Protein AF-A0A9D6SUK9-F1 (afdb_monomer)

Sequence (162 aa):
MRVAIPHMGNIYIPFETMFRQLNVDFVIQPPCNQRTMNLGVKYSPEGLCVPYKLTLGSLIEAAEMGADTLLMPIGYGICRLGYYSRMHDLVLHELGFNIKMLTMRVSDQKLVGILKLIKHLANDAPWTKIISVFRFGLAKLNTLDKLEKQVHKIRPLEQFSG

Structure (mmCIF, N/CA/C/O backbone):
data_AF-A0A9D6SUK9-F1
#
_entry.id   AF-A0A9D6SUK9-F1
#
loop_
_atom_site.group_PDB
_atom_site.id
_atom_site.type_symbol
_atom_site.label_atom_id
_atom_site.label_alt_id
_atom_site.label_comp_id
_atom_site.label_asym_id
_atom_site.label_entity_id
_atom_site.label_seq_id
_atom_site.pdbx_PDB_ins_code
_atom_site.Cartn_x
_atom_site.Cartn_y
_atom_site.Cartn_z
_atom_site.occupancy
_atom_site.B_iso_or_equiv
_atom_site.auth_seq_id
_atom_site.auth_comp_id
_atom_site.auth_asym_id
_atom_site.auth_atom_id
_atom_site.pdbx_PDB_model_num
ATOM 1 N N . MET A 1 1 ? -6.990 -3.650 -15.275 1.00 88.81 1 MET A N 1
ATOM 2 C CA . MET A 1 1 ? -6.493 -2.908 -14.110 1.00 88.81 1 MET A CA 1
ATOM 3 C C . MET A 1 1 ? -6.720 -3.750 -12.878 1.00 88.81 1 MET A C 1
ATOM 5 O O . MET A 1 1 ? -7.868 -4.063 -12.574 1.00 88.81 1 MET A O 1
ATOM 9 N N . ARG A 1 2 ? -5.627 -4.138 -12.229 1.00 94.38 2 ARG A N 1
ATOM 10 C CA . ARG A 1 2 ? -5.587 -4.927 -10.999 1.00 94.38 2 ARG A CA 1
ATOM 11 C C . ARG A 1 2 ? -4.881 -4.077 -9.955 1.00 94.38 2 ARG A C 1
ATOM 13 O O . ARG A 1 2 ? -3.687 -3.799 -10.075 1.00 94.38 2 ARG A O 1
ATOM 20 N N . VAL A 1 3 ? -5.651 -3.596 -8.989 1.00 95.31 3 VAL A N 1
ATOM 21 C CA . VAL A 1 3 ? -5.214 -2.591 -8.019 1.00 95.31 3 VAL A CA 1
ATOM 22 C C . VAL A 1 3 ? -4.747 -3.280 -6.746 1.00 95.31 3 VAL A C 1
ATOM 24 O O . VAL A 1 3 ? -5.449 -4.148 -6.240 1.00 95.31 3 VAL A O 1
ATOM 27 N N . ALA A 1 4 ? -3.619 -2.862 -6.181 1.00 95.56 4 ALA A N 1
ATOM 28 C CA . ALA A 1 4 ? -3.215 -3.270 -4.836 1.00 95.56 4 ALA A CA 1
ATOM 29 C C . ALA A 1 4 ? -2.773 -2.073 -3.991 1.00 95.56 4 ALA A C 1
ATOM 31 O O . ALA A 1 4 ? -2.388 -1.023 -4.508 1.00 95.56 4 ALA A O 1
ATOM 32 N N . ILE A 1 5 ? -2.822 -2.244 -2.674 1.00 94.62 5 ILE A N 1
ATOM 33 C CA . ILE A 1 5 ? -2.234 -1.325 -1.691 1.00 94.62 5 ILE A CA 1
ATOM 34 C C . ILE A 1 5 ? -1.193 -2.104 -0.887 1.00 94.62 5 ILE A C 1
ATOM 36 O O . ILE A 1 5 ? -1.365 -3.311 -0.712 1.00 94.62 5 ILE A O 1
ATOM 40 N N . PRO A 1 6 ? -0.146 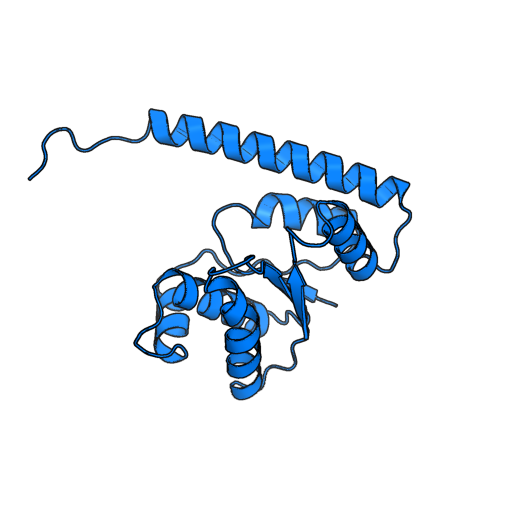-1.466 -0.343 1.00 93.69 6 PRO A N 1
ATOM 41 C CA . PRO A 1 6 ? 0.759 -2.166 0.561 1.00 93.69 6 PRO A CA 1
ATOM 42 C C . PRO A 1 6 ? 0.016 -2.608 1.826 1.00 93.69 6 PRO A C 1
ATOM 44 O O . PRO A 1 6 ? -0.913 -1.935 2.285 1.00 93.69 6 PRO A O 1
ATOM 47 N N . HIS A 1 7 ? 0.468 -3.698 2.447 1.00 91.62 7 HIS A N 1
ATOM 48 C CA . HIS A 1 7 ? -0.063 -4.101 3.746 1.00 91.62 7 HIS A CA 1
ATOM 49 C C . HIS A 1 7 ? 0.363 -3.098 4.812 1.00 91.62 7 HIS A C 1
ATOM 51 O O . HIS A 1 7 ? 1.539 -2.969 5.151 1.00 91.62 7 HIS A O 1
ATOM 57 N N . MET A 1 8 ? -0.621 -2.381 5.347 1.00 89.75 8 MET A N 1
ATOM 58 C CA . MET A 1 8 ? -0.464 -1.400 6.418 1.00 89.75 8 MET A CA 1
ATOM 59 C C . MET A 1 8 ? -1.497 -1.697 7.508 1.00 89.75 8 MET A C 1
ATOM 61 O O . MET A 1 8 ? -2.461 -0.959 7.703 1.00 89.75 8 MET A O 1
ATOM 65 N N . GLY A 1 9 ? -1.326 -2.841 8.173 1.00 89.19 9 GLY A N 1
ATOM 66 C CA . GLY A 1 9 ? -2.306 -3.364 9.123 1.00 89.19 9 GLY A CA 1
ATOM 67 C C . GLY A 1 9 ? -3.596 -3.795 8.424 1.00 89.19 9 GLY A C 1
ATOM 68 O O . GLY A 1 9 ? -3.565 -4.358 7.333 1.00 89.19 9 GLY A O 1
ATOM 69 N N . ASN A 1 10 ? -4.741 -3.503 9.037 1.00 92.00 10 ASN A N 1
ATOM 70 C CA . ASN A 1 10 ? -6.050 -3.972 8.571 1.00 92.00 10 ASN A CA 1
ATOM 71 C C . ASN A 1 10 ? -6.724 -3.052 7.538 1.00 92.00 10 ASN A C 1
ATOM 73 O O . ASN A 1 10 ? -7.891 -3.249 7.194 1.00 92.00 10 ASN A O 1
ATOM 77 N N . ILE A 1 11 ? -6.008 -2.054 7.010 1.00 91.50 11 ILE A N 1
ATOM 78 C CA . ILE A 1 11 ? -6.587 -1.067 6.089 1.00 91.50 11 ILE A CA 1
ATOM 79 C C . ILE A 1 11 ? -7.003 -1.670 4.738 1.00 91.50 11 ILE A C 1
ATOM 81 O O . ILE A 1 11 ? -7.880 -1.129 4.068 1.00 91.50 11 ILE A O 1
ATOM 85 N N . TYR A 1 12 ? -6.442 -2.817 4.344 1.00 93.56 12 TYR A N 1
ATOM 86 C CA . TYR A 1 12 ? -6.842 -3.512 3.118 1.00 93.56 12 TYR A CA 1
ATOM 87 C C . TYR A 1 12 ? -8.297 -3.996 3.155 1.00 93.56 12 TYR A C 1
ATOM 89 O O . TYR A 1 12 ? -8.923 -4.061 2.105 1.00 93.56 12 TYR A O 1
ATOM 97 N N . ILE A 1 13 ? -8.876 -4.243 4.335 1.00 94.75 13 ILE A N 1
ATOM 98 C CA . ILE A 1 13 ? -10.252 -4.740 4.503 1.00 94.75 13 ILE A CA 1
ATOM 99 C C . ILE A 1 13 ? -11.311 -3.733 3.999 1.00 94.75 13 ILE A C 1
ATOM 101 O O . ILE A 1 13 ? -12.178 -4.104 3.193 1.00 94.75 13 ILE A O 1
ATOM 105 N N . PRO A 1 14 ? -11.313 -2.452 4.437 1.00 94.31 14 PRO A N 1
ATOM 106 C CA . PRO A 1 14 ? -12.248 -1.471 3.898 1.00 94.31 14 PRO A CA 1
ATOM 107 C C . PRO A 1 14 ? -11.980 -1.179 2.417 1.00 94.31 14 PRO A C 1
ATOM 109 O O . PRO A 1 14 ? -12.944 -1.047 1.664 1.00 94.31 14 PRO A O 1
ATOM 112 N N . PHE A 1 15 ? -10.718 -1.131 1.972 1.00 93.44 15 PHE A N 1
ATOM 113 C CA . PHE A 1 15 ? -10.393 -0.913 0.556 1.00 93.44 15 PHE A CA 1
ATOM 114 C C . PHE A 1 15 ? -10.864 -2.057 -0.340 1.00 93.44 15 PHE A C 1
ATOM 116 O O . PHE A 1 15 ? -11.521 -1.789 -1.343 1.00 93.44 15 PHE A O 1
ATOM 123 N N . GLU A 1 16 ? -10.632 -3.308 0.053 1.00 94.50 16 GLU A N 1
ATOM 124 C CA . GLU A 1 16 ? -11.156 -4.490 -0.631 1.00 94.50 16 GLU A CA 1
ATOM 125 C C . GLU A 1 16 ? -12.668 -4.378 -0.799 1.00 94.50 16 GLU A C 1
ATOM 127 O O . GLU A 1 16 ? -13.200 -4.540 -1.895 1.00 94.50 16 GLU A O 1
ATOM 132 N N . THR A 1 17 ? -13.366 -4.062 0.292 1.00 94.12 17 THR A N 1
ATOM 133 C CA . THR A 1 17 ? -14.822 -3.927 0.270 1.00 94.12 17 THR A CA 1
ATOM 134 C C . THR A 1 17 ? -15.260 -2.859 -0.729 1.00 94.12 17 THR A C 1
ATOM 136 O O . THR A 1 17 ? -16.186 -3.092 -1.507 1.00 94.12 17 THR A O 1
ATOM 139 N N . MET A 1 18 ? -14.602 -1.697 -0.715 1.00 94.19 18 MET A N 1
ATOM 140 C CA . MET A 1 18 ? -14.940 -0.594 -1.608 1.00 94.19 18 MET A CA 1
ATOM 141 C C . MET A 1 18 ? -14.678 -0.951 -3.074 1.00 94.19 18 MET A C 1
ATOM 143 O O . MET A 1 18 ? -15.562 -0.789 -3.915 1.00 94.19 18 MET A O 1
ATOM 147 N N . PHE A 1 19 ? -13.493 -1.473 -3.384 1.00 94.06 19 PHE A N 1
ATOM 148 C CA . PHE A 1 19 ? -13.103 -1.802 -4.752 1.00 94.06 19 PHE A CA 1
ATOM 149 C C . PHE A 1 19 ? -13.922 -2.960 -5.328 1.00 94.06 19 PHE A C 1
ATOM 151 O O . PHE A 1 19 ? -14.433 -2.830 -6.442 1.00 94.06 19 PHE A O 1
ATOM 158 N N . ARG A 1 20 ? -14.184 -4.022 -4.552 1.00 92.81 20 ARG A N 1
ATOM 159 C CA . ARG A 1 20 ? -15.054 -5.127 -4.992 1.00 92.81 20 ARG A CA 1
ATOM 160 C C . ARG A 1 20 ? -16.475 -4.655 -5.308 1.00 92.81 20 ARG A C 1
ATOM 162 O O . ARG A 1 20 ? -17.017 -5.029 -6.341 1.00 92.81 20 ARG A O 1
ATOM 169 N N . GLN A 1 21 ? -17.078 -3.793 -4.480 1.00 93.50 21 GLN A N 1
ATOM 170 C CA . GLN A 1 21 ? -18.417 -3.239 -4.761 1.00 93.50 21 GLN A CA 1
ATOM 171 C C . GLN A 1 21 ? -18.447 -2.342 -6.011 1.00 93.50 21 GLN A C 1
ATOM 173 O O . GLN A 1 21 ? -19.492 -2.174 -6.654 1.00 93.50 21 GLN A O 1
ATOM 178 N N . LEU A 1 22 ? -17.304 -1.759 -6.364 1.00 94.06 22 LEU A N 1
ATOM 179 C CA . LEU A 1 22 ? -17.115 -0.949 -7.562 1.00 94.06 22 LEU A CA 1
ATOM 180 C C . LEU A 1 22 ? -16.670 -1.768 -8.783 1.00 94.06 22 LEU A C 1
ATOM 182 O O . LEU A 1 22 ? -16.437 -1.172 -9.829 1.00 94.06 22 LEU A O 1
ATOM 186 N N . ASN A 1 23 ? -16.631 -3.104 -8.687 1.00 92.56 23 ASN A N 1
ATOM 187 C CA . ASN A 1 23 ? -16.159 -4.015 -9.737 1.00 92.56 23 ASN A CA 1
ATOM 188 C C . ASN A 1 23 ? -14.706 -3.746 -10.173 1.00 92.56 23 ASN A C 1
ATOM 190 O O . ASN A 1 23 ? -14.349 -3.957 -11.330 1.00 92.56 23 ASN A O 1
ATOM 194 N N . VAL A 1 24 ? -13.873 -3.268 -9.248 1.00 94.19 24 VAL A N 1
ATOM 195 C CA . VAL A 1 24 ? -12.428 -3.114 -9.442 1.00 94.19 24 VAL A CA 1
ATOM 196 C C . VAL A 1 24 ? -11.744 -4.371 -8.916 1.00 94.19 24 VAL A C 1
ATOM 198 O O . VAL A 1 24 ? -11.987 -4.768 -7.774 1.00 94.19 24 VAL A O 1
ATOM 201 N N . ASP A 1 25 ? -10.896 -4.995 -9.737 1.00 94.69 25 ASP A N 1
ATOM 202 C CA . ASP A 1 25 ? -10.096 -6.143 -9.307 1.00 94.69 25 ASP A CA 1
ATOM 203 C C . ASP A 1 25 ? -9.038 -5.673 -8.303 1.00 94.69 25 ASP A C 1
ATOM 205 O O . ASP A 1 25 ? -8.143 -4.896 -8.648 1.00 94.69 25 ASP A O 1
ATOM 209 N N . PHE A 1 26 ? -9.190 -6.097 -7.050 1.00 95.75 26 PHE A N 1
ATOM 210 C CA . PHE A 1 26 ? -8.328 -5.710 -5.943 1.00 95.75 26 PHE A CA 1
ATOM 211 C C . PHE A 1 26 ? -7.497 -6.906 -5.491 1.00 95.75 26 PHE A C 1
ATOM 213 O O . PHE A 1 26 ? -8.027 -7.882 -4.954 1.00 95.75 26 PHE A O 1
ATOM 220 N N . VAL A 1 27 ? -6.189 -6.818 -5.710 1.00 96.06 27 VAL A N 1
ATOM 221 C CA . VAL A 1 27 ? -5.229 -7.860 -5.358 1.00 96.06 27 VAL A CA 1
ATOM 222 C C . VAL A 1 27 ? -4.843 -7.694 -3.895 1.00 96.06 27 VAL A C 1
ATOM 224 O O . VAL A 1 27 ? -4.378 -6.635 -3.478 1.00 96.06 27 VAL A O 1
ATOM 227 N N . ILE A 1 28 ? -5.034 -8.764 -3.124 1.00 94.88 28 ILE A N 1
ATOM 228 C CA . ILE A 1 28 ? -4.629 -8.847 -1.722 1.00 94.88 28 ILE A CA 1
ATOM 229 C C . ILE A 1 28 ? -3.479 -9.832 -1.642 1.00 94.88 28 ILE A C 1
ATOM 231 O O . ILE A 1 28 ? -3.658 -11.042 -1.773 1.00 94.88 28 ILE A O 1
ATOM 235 N N . GLN A 1 29 ? -2.295 -9.284 -1.443 1.00 93.19 29 GLN A N 1
ATOM 236 C CA . GLN A 1 29 ? -1.073 -10.024 -1.201 1.00 93.19 29 GLN A CA 1
ATOM 237 C C . GLN A 1 29 ? -1.116 -10.753 0.157 1.00 93.19 29 GLN A C 1
ATOM 239 O O . GLN A 1 29 ? -1.930 -10.404 1.023 1.00 93.19 29 GLN A O 1
ATOM 244 N N . PRO A 1 30 ? -0.255 -11.761 0.384 1.00 93.31 30 PRO A N 1
ATOM 245 C CA . PRO A 1 30 ? -0.204 -12.478 1.654 1.00 93.31 30 PRO A CA 1
ATOM 246 C C . PRO A 1 30 ? 0.054 -11.536 2.840 1.00 93.31 30 PRO A C 1
ATOM 248 O O . PRO A 1 30 ? 0.707 -10.505 2.667 1.00 93.31 30 PRO A O 1
ATOM 251 N N . PRO A 1 31 ? -0.413 -11.872 4.058 1.00 93.69 31 PRO A N 1
ATOM 252 C CA . PRO A 1 31 ? -0.035 -11.135 5.257 1.00 93.69 31 PRO A CA 1
ATOM 253 C C . PRO A 1 31 ? 1.487 -11.032 5.389 1.00 93.69 31 PRO A C 1
ATOM 255 O O . PRO A 1 31 ? 2.200 -12.006 5.118 1.00 93.69 31 PRO A O 1
ATOM 258 N N . CYS A 1 32 ? 1.964 -9.866 5.839 1.00 93.75 32 CYS A N 1
ATOM 259 C CA . CYS A 1 32 ? 3.389 -9.610 6.026 1.00 93.75 32 CYS A CA 1
ATOM 260 C C . CYS A 1 32 ? 4.028 -10.717 6.868 1.00 93.75 32 CYS A C 1
ATOM 262 O O . CYS A 1 32 ? 3.657 -10.931 8.023 1.00 93.75 32 CYS A O 1
ATOM 264 N N . ASN A 1 33 ? 5.007 -11.397 6.284 1.00 94.94 33 ASN A N 1
ATOM 265 C CA . ASN A 1 33 ? 5.725 -12.498 6.913 1.00 94.94 33 ASN A CA 1
ATOM 266 C C . ASN A 1 33 ? 7.241 -12.342 6.684 1.00 94.94 33 ASN A C 1
ATOM 268 O O . ASN A 1 33 ? 7.708 -11.322 6.168 1.00 94.94 33 ASN A O 1
ATOM 272 N N . GLN A 1 34 ? 8.031 -13.347 7.073 1.00 96.50 34 GLN A N 1
ATOM 273 C CA . GLN A 1 34 ? 9.488 -13.292 6.926 1.00 96.50 34 GLN A CA 1
ATOM 274 C C . GLN A 1 34 ? 9.928 -13.101 5.466 1.00 96.50 34 GLN A C 1
ATOM 276 O O . GLN A 1 34 ? 10.893 -12.385 5.212 1.00 96.50 34 GLN A O 1
ATOM 281 N N . ARG A 1 35 ? 9.208 -13.679 4.496 1.00 96.94 35 ARG A N 1
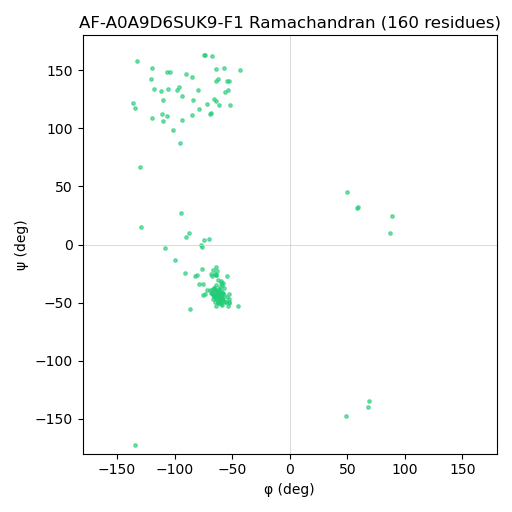ATOM 282 C CA . ARG A 1 35 ? 9.463 -13.463 3.066 1.00 96.94 35 ARG A CA 1
ATOM 283 C C . ARG A 1 35 ? 9.267 -11.998 2.695 1.00 96.94 35 ARG A C 1
ATOM 285 O O . ARG A 1 35 ? 10.169 -11.420 2.096 1.00 96.94 35 ARG A O 1
ATOM 292 N N . THR A 1 36 ? 8.148 -11.392 3.097 1.00 96.94 36 THR A N 1
ATOM 293 C CA . THR A 1 36 ? 7.864 -9.966 2.868 1.00 96.94 36 THR A CA 1
ATOM 294 C C . THR A 1 36 ? 8.999 -9.097 3.412 1.00 96.94 36 THR A C 1
ATOM 296 O O . THR A 1 36 ? 9.499 -8.208 2.723 1.00 96.94 36 THR A O 1
ATOM 299 N N . MET A 1 37 ? 9.473 -9.395 4.625 1.00 96.69 37 MET A N 1
ATOM 300 C CA . MET A 1 37 ? 10.594 -8.680 5.234 1.00 96.69 37 MET A CA 1
ATOM 301 C C . MET A 1 37 ? 11.910 -8.895 4.474 1.00 96.69 37 MET A C 1
ATOM 303 O O . MET A 1 37 ? 12.625 -7.930 4.217 1.00 96.69 37 MET A O 1
ATOM 307 N N . ASN A 1 38 ? 12.218 -10.129 4.069 1.00 97.25 38 ASN A N 1
ATOM 308 C CA . ASN A 1 38 ? 13.436 -10.456 3.323 1.00 97.25 38 ASN A CA 1
ATOM 309 C C . ASN A 1 38 ? 13.473 -9.758 1.956 1.00 97.25 38 ASN A C 1
ATOM 311 O O . ASN A 1 38 ? 14.514 -9.225 1.579 1.00 97.25 38 ASN A O 1
ATOM 315 N N . LEU A 1 39 ? 12.343 -9.722 1.238 1.00 97.12 39 LEU A N 1
ATOM 316 C CA . LEU A 1 39 ? 12.201 -8.961 -0.009 1.00 97.12 39 LEU A CA 1
ATOM 317 C C . LEU A 1 39 ? 12.449 -7.472 0.241 1.00 97.12 39 LEU A C 1
ATOM 319 O O . LEU A 1 39 ? 13.250 -6.851 -0.455 1.00 97.12 39 LEU A O 1
ATOM 323 N N . GLY A 1 40 ? 11.819 -6.929 1.284 1.00 96.12 40 GLY A N 1
ATOM 324 C CA . GLY A 1 40 ? 12.019 -5.556 1.722 1.00 96.12 40 GLY A CA 1
ATOM 325 C C . GLY A 1 40 ? 13.484 -5.222 1.974 1.00 96.12 40 GLY A C 1
ATOM 326 O O . GLY A 1 40 ? 13.994 -4.271 1.400 1.00 96.12 40 GLY A O 1
ATOM 327 N N . VAL A 1 41 ? 14.171 -6.020 2.794 1.00 96.31 41 VAL A N 1
ATOM 328 C CA . VAL A 1 41 ? 15.589 -5.830 3.137 1.00 96.31 41 VAL A CA 1
ATOM 329 C C . VAL A 1 41 ? 16.485 -5.941 1.905 1.00 96.31 41 VAL A C 1
ATOM 331 O O . VAL A 1 41 ? 17.355 -5.094 1.728 1.00 96.31 41 VAL A O 1
ATOM 334 N N . LYS A 1 42 ? 16.257 -6.944 1.048 1.00 96.62 42 LYS A N 1
ATOM 335 C CA . LYS A 1 42 ? 17.086 -7.221 -0.134 1.00 96.62 42 LYS A CA 1
ATOM 336 C C . LYS A 1 42 ? 17.098 -6.067 -1.137 1.00 96.62 42 LYS A C 1
ATOM 338 O O . LYS A 1 42 ? 18.134 -5.809 -1.739 1.00 96.62 42 LYS A O 1
ATOM 343 N N . TYR A 1 43 ? 15.955 -5.409 -1.329 1.00 96.31 43 TYR A N 1
ATOM 344 C CA . TYR A 1 43 ? 15.784 -4.377 -2.357 1.00 96.31 43 TYR A CA 1
ATOM 345 C C . TYR A 1 43 ? 15.683 -2.953 -1.792 1.00 96.31 43 TYR A C 1
ATOM 347 O O . TYR A 1 43 ? 15.597 -1.988 -2.548 1.00 96.31 43 TYR A O 1
ATOM 355 N N . SER A 1 44 ? 15.698 -2.789 -0.467 1.00 94.38 44 SER A N 1
ATOM 356 C CA . SER A 1 44 ? 15.760 -1.471 0.168 1.00 94.38 44 SER A CA 1
ATOM 357 C C . SER A 1 44 ? 17.199 -1.016 0.414 1.00 94.38 44 SER A C 1
ATOM 359 O O . SER A 1 44 ? 18.025 -1.827 0.835 1.00 94.38 44 SER A O 1
ATOM 361 N N . PRO A 1 45 ? 17.472 0.295 0.336 1.00 89.75 45 PRO A N 1
ATOM 362 C CA . PRO A 1 45 ? 18.646 0.881 0.969 1.00 89.75 45 PRO A CA 1
ATOM 363 C C . PRO A 1 45 ? 18.726 0.556 2.470 1.00 89.75 45 PRO A C 1
ATOM 365 O O . PRO A 1 45 ? 17.722 0.606 3.190 1.00 89.75 45 PRO A O 1
ATOM 368 N N . GLU A 1 46 ? 19.939 0.285 2.955 1.00 87.50 46 GLU A N 1
ATOM 369 C CA . GLU A 1 46 ? 20.212 -0.174 4.325 1.00 87.50 46 GLU A CA 1
ATOM 370 C C . GLU A 1 46 ? 19.582 0.733 5.397 1.00 87.50 46 GLU A C 1
ATOM 372 O O . GLU A 1 46 ? 18.876 0.250 6.288 1.00 87.50 46 GLU A O 1
ATOM 377 N N . GLY A 1 47 ? 19.756 2.053 5.249 1.00 86.56 47 GLY A N 1
ATOM 378 C CA . GLY A 1 47 ? 19.327 3.077 6.210 1.00 86.56 47 GLY A CA 1
ATOM 379 C C . GLY A 1 47 ? 17.822 3.371 6.254 1.00 86.56 47 GLY A C 1
ATOM 380 O O . GLY A 1 47 ? 17.396 4.289 6.962 1.00 86.56 47 GLY A O 1
ATOM 381 N N . LEU A 1 48 ? 16.992 2.643 5.499 1.00 90.00 48 LEU A N 1
ATOM 382 C CA . LEU A 1 48 ? 15.541 2.812 5.556 1.00 90.00 48 LEU A CA 1
ATOM 383 C C . LEU A 1 48 ? 14.918 1.989 6.685 1.00 90.00 48 LEU A C 1
ATOM 385 O O . LEU A 1 48 ? 15.349 0.881 7.019 1.00 90.00 48 LEU A O 1
ATOM 389 N N . CYS A 1 49 ? 13.878 2.556 7.292 1.00 89.19 49 CYS A N 1
ATOM 390 C CA . CYS A 1 49 ? 13.226 1.962 8.447 1.00 89.19 49 CYS A CA 1
ATOM 391 C C . CYS A 1 49 ? 12.377 0.740 8.067 1.00 89.19 49 CYS A C 1
ATOM 393 O O . CYS A 1 49 ? 12.006 0.529 6.912 1.00 89.19 49 CYS A O 1
ATOM 395 N N . VAL A 1 50 ? 12.034 -0.061 9.074 1.00 92.12 50 VAL A N 1
ATOM 396 C CA . VAL A 1 50 ? 11.248 -1.294 8.917 1.00 92.12 50 VAL A CA 1
ATOM 397 C C . VAL A 1 50 ? 9.922 -1.086 8.160 1.00 92.12 50 VAL A C 1
ATOM 399 O O . VAL A 1 50 ? 9.644 -1.881 7.265 1.00 92.12 50 VAL A O 1
ATOM 402 N N . PRO A 1 51 ? 9.129 -0.019 8.400 1.00 90.94 51 PRO A N 1
ATOM 403 C CA . PRO A 1 51 ? 7.915 0.230 7.619 1.00 90.94 51 PRO A CA 1
ATOM 404 C C . PRO A 1 51 ? 8.150 0.355 6.109 1.00 90.94 51 PRO A C 1
ATOM 406 O O . PRO A 1 51 ? 7.336 -0.127 5.325 1.00 90.94 51 PRO A O 1
ATOM 409 N N . TYR A 1 52 ? 9.262 0.969 5.688 1.00 93.38 52 TYR A N 1
ATOM 410 C CA . TYR A 1 52 ? 9.617 1.034 4.267 1.00 93.38 52 TYR A CA 1
ATOM 411 C C . TYR A 1 52 ? 9.842 -0.372 3.710 1.00 93.38 52 TYR A C 1
ATOM 413 O O . TYR A 1 52 ? 9.224 -0.759 2.728 1.00 93.38 52 TYR A O 1
ATOM 421 N N . LYS A 1 53 ? 10.671 -1.166 4.395 1.00 94.94 53 LYS A N 1
ATOM 422 C CA . LYS A 1 53 ? 11.009 -2.537 3.992 1.00 94.94 53 LYS A CA 1
ATOM 423 C C . LYS A 1 53 ? 9.759 -3.414 3.874 1.00 94.94 53 LYS A C 1
ATOM 425 O O . LYS A 1 53 ? 9.567 -4.068 2.856 1.00 94.94 53 LYS A O 1
ATOM 430 N N . LEU A 1 54 ? 8.872 -3.369 4.868 1.00 95.12 54 LEU A N 1
ATOM 431 C CA . LEU A 1 54 ? 7.627 -4.142 4.849 1.00 95.12 54 LEU A CA 1
ATOM 432 C C . LEU A 1 54 ? 6.693 -3.720 3.712 1.00 95.12 54 LEU A C 1
ATOM 434 O O . LEU A 1 54 ? 6.148 -4.578 3.021 1.00 95.12 54 LEU A O 1
ATOM 438 N N . THR A 1 55 ? 6.519 -2.414 3.497 1.00 94.94 55 THR A N 1
ATOM 439 C CA . THR A 1 55 ? 5.652 -1.925 2.415 1.00 94.94 55 THR A CA 1
ATOM 440 C C . THR A 1 55 ? 6.237 -2.239 1.039 1.00 94.94 55 THR A C 1
ATOM 442 O O . THR A 1 55 ? 5.500 -2.735 0.196 1.00 94.94 55 THR A O 1
ATOM 445 N N . LEU A 1 56 ? 7.547 -2.075 0.827 1.00 96.12 56 LEU A N 1
ATOM 446 C CA . LEU A 1 56 ? 8.220 -2.479 -0.411 1.00 96.12 56 LEU A CA 1
ATOM 447 C C . LEU A 1 56 ? 8.056 -3.977 -0.688 1.00 96.12 56 LEU A C 1
ATOM 449 O O . LEU A 1 56 ? 7.601 -4.348 -1.767 1.00 96.12 56 LEU A O 1
ATOM 453 N N . GLY A 1 57 ? 8.374 -4.835 0.285 1.00 97.00 57 GLY A N 1
ATOM 454 C CA . GLY A 1 57 ? 8.222 -6.284 0.135 1.00 97.00 57 GLY A CA 1
ATOM 455 C C . GLY A 1 57 ? 6.784 -6.682 -0.187 1.00 97.00 57 GLY A C 1
ATOM 456 O O . GLY A 1 57 ? 6.543 -7.474 -1.091 1.00 97.00 57 GLY A O 1
ATOM 457 N N . SER A 1 58 ? 5.820 -6.051 0.485 1.00 97.06 58 SER A N 1
ATOM 458 C CA . SER A 1 58 ? 4.398 -6.270 0.234 1.00 97.06 58 SER A CA 1
ATOM 459 C C . SER A 1 58 ? 3.970 -5.831 -1.173 1.00 97.06 58 SER A C 1
ATOM 461 O O . SER A 1 58 ? 3.083 -6.455 -1.751 1.00 97.06 58 SER A O 1
ATOM 463 N N . LEU A 1 59 ? 4.552 -4.762 -1.720 1.00 96.69 59 LEU A N 1
ATOM 464 C CA . LEU A 1 59 ? 4.259 -4.305 -3.081 1.00 96.69 59 LEU A CA 1
ATOM 465 C C . LEU A 1 59 ? 4.911 -5.199 -4.138 1.00 96.69 59 LEU A C 1
ATOM 467 O O . LEU A 1 59 ? 4.300 -5.421 -5.179 1.00 96.69 59 LEU A O 1
ATOM 471 N N . ILE A 1 60 ? 6.097 -5.748 -3.860 1.00 97.44 60 ILE A N 1
ATOM 472 C CA . ILE A 1 60 ? 6.731 -6.764 -4.712 1.00 97.44 60 ILE A CA 1
ATOM 473 C C . ILE A 1 60 ? 5.838 -8.007 -4.783 1.00 97.44 60 ILE A C 1
ATOM 475 O O . ILE A 1 60 ? 5.550 -8.487 -5.873 1.00 97.44 60 ILE A O 1
ATOM 479 N N . GLU A 1 61 ? 5.321 -8.491 -3.650 1.00 97.44 61 GLU A N 1
ATOM 480 C CA . GLU A 1 61 ? 4.399 -9.636 -3.644 1.00 97.44 61 GLU A CA 1
ATOM 481 C C . GLU A 1 61 ? 3.101 -9.335 -4.416 1.00 97.44 61 GLU A C 1
ATOM 483 O O . GLU A 1 61 ? 2.617 -10.178 -5.169 1.00 97.44 61 GLU A O 1
ATOM 488 N N . ALA A 1 62 ? 2.557 -8.119 -4.294 1.00 97.00 62 ALA A N 1
ATOM 489 C CA . ALA A 1 62 ? 1.398 -7.705 -5.085 1.00 97.00 62 ALA A CA 1
ATOM 490 C C . ALA A 1 62 ? 1.704 -7.660 -6.597 1.00 97.00 62 ALA A C 1
ATOM 492 O O . ALA A 1 62 ? 0.878 -8.090 -7.407 1.00 97.00 62 ALA A O 1
ATOM 493 N N . ALA A 1 63 ? 2.891 -7.180 -6.975 1.00 96.81 63 ALA A N 1
ATOM 494 C CA . ALA A 1 63 ? 3.366 -7.152 -8.355 1.00 96.81 63 ALA A CA 1
ATOM 495 C C . ALA A 1 63 ? 3.518 -8.563 -8.945 1.00 96.81 63 ALA A C 1
ATOM 497 O O . ALA A 1 63 ? 3.029 -8.826 -10.043 1.00 96.81 63 ALA A O 1
ATOM 498 N N . GLU A 1 64 ? 4.116 -9.494 -8.195 1.00 96.38 64 GLU A N 1
ATOM 499 C CA . GLU A 1 64 ? 4.245 -10.909 -8.580 1.00 96.38 64 GLU A CA 1
ATOM 500 C C . GLU A 1 64 ? 2.880 -11.581 -8.798 1.00 96.38 64 GLU A C 1
ATOM 502 O O . GLU A 1 64 ? 2.732 -12.432 -9.673 1.00 96.38 64 GLU A O 1
ATOM 507 N N . MET A 1 65 ? 1.855 -11.172 -8.043 1.00 96.50 65 MET A N 1
ATOM 508 C CA . MET A 1 65 ? 0.473 -11.642 -8.212 1.00 96.50 65 MET A CA 1
ATOM 509 C C . MET A 1 65 ? -0.259 -11.000 -9.404 1.00 96.50 65 MET A C 1
ATOM 511 O O . MET A 1 65 ? -1.426 -11.319 -9.670 1.00 96.50 65 MET A O 1
ATOM 515 N N . GLY A 1 66 ? 0.413 -10.111 -10.138 1.00 95.38 66 GLY A N 1
ATOM 516 C CA . GLY A 1 66 ? -0.086 -9.457 -11.341 1.00 95.38 66 GLY A CA 1
ATOM 517 C C . GLY A 1 66 ? -0.853 -8.161 -11.086 1.00 95.38 66 GLY A C 1
ATOM 518 O O . GLY A 1 66 ? -1.703 -7.813 -11.906 1.00 95.38 66 GLY A O 1
ATOM 519 N N . ALA A 1 67 ? -0.612 -7.464 -9.970 1.00 96.44 67 ALA A N 1
ATOM 520 C CA . ALA A 1 67 ? -1.097 -6.095 -9.806 1.00 96.44 67 ALA A CA 1
ATOM 521 C C . ALA A 1 67 ? -0.397 -5.166 -10.815 1.00 96.44 67 ALA A C 1
ATOM 523 O O . ALA A 1 67 ? 0.830 -5.106 -10.862 1.00 96.44 67 ALA A O 1
ATOM 524 N N . ASP A 1 68 ? -1.180 -4.432 -11.609 1.00 95.56 68 ASP A N 1
ATOM 525 C CA . ASP A 1 68 ? -0.677 -3.477 -12.611 1.00 95.56 68 ASP A CA 1
ATOM 526 C C . ASP A 1 68 ? -0.727 -2.023 -12.112 1.00 95.56 68 ASP A C 1
ATOM 528 O O . ASP A 1 68 ? -0.115 -1.127 -12.693 1.00 95.56 68 ASP A O 1
ATOM 532 N N . THR A 1 69 ? -1.447 -1.780 -11.014 1.00 95.44 69 THR A N 1
ATOM 533 C CA . THR A 1 69 ? -1.650 -0.456 -10.432 1.00 95.44 69 THR A CA 1
ATOM 534 C C . THR A 1 69 ? -1.493 -0.538 -8.921 1.00 95.44 69 THR A C 1
ATOM 536 O O . THR A 1 69 ? -2.224 -1.265 -8.249 1.00 95.44 69 THR A O 1
ATOM 539 N N . LEU A 1 70 ? -0.560 0.230 -8.364 1.00 94.94 70 LEU A N 1
ATOM 540 C CA . LEU A 1 70 ? -0.300 0.254 -6.926 1.00 94.94 70 LEU A CA 1
ATOM 541 C C . LEU A 1 70 ? -0.717 1.592 -6.338 1.00 94.94 70 LEU A C 1
ATOM 543 O O . LEU A 1 70 ? -0.372 2.647 -6.861 1.00 94.94 70 LEU A O 1
ATOM 547 N N . LEU A 1 71 ? -1.457 1.550 -5.238 1.00 92.50 71 LEU A N 1
ATOM 548 C CA . LEU A 1 71 ? -1.940 2.729 -4.541 1.00 92.50 71 LEU A CA 1
ATOM 549 C C . LEU A 1 71 ? -1.145 2.922 -3.246 1.00 92.50 71 LEU A C 1
ATOM 551 O O . LEU A 1 71 ? -1.294 2.162 -2.289 1.00 92.50 71 LEU A O 1
ATOM 555 N N . MET A 1 72 ? -0.323 3.971 -3.207 1.00 90.50 72 MET A N 1
ATOM 556 C CA . MET A 1 72 ? 0.511 4.307 -2.054 1.00 90.50 72 MET A CA 1
ATOM 557 C C . MET A 1 72 ? -0.004 5.581 -1.367 1.00 90.50 72 MET A C 1
ATOM 559 O O . MET A 1 72 ? -0.106 6.629 -2.018 1.00 90.50 72 MET A O 1
ATOM 563 N N . PRO A 1 73 ? -0.312 5.557 -0.056 1.00 85.25 73 PRO A N 1
ATOM 564 C CA . PRO A 1 73 ? -0.576 6.783 0.683 1.00 85.25 73 PRO A CA 1
ATOM 565 C C . PRO A 1 73 ? 0.681 7.646 0.726 1.00 85.25 73 PRO A C 1
ATOM 567 O O . PRO A 1 73 ? 1.790 7.145 0.906 1.00 85.25 73 PRO A O 1
ATOM 570 N N . ILE A 1 74 ? 0.502 8.956 0.590 1.00 81.00 74 ILE A N 1
ATOM 571 C CA . ILE A 1 74 ? 1.603 9.913 0.657 1.00 81.00 74 ILE A CA 1
ATOM 572 C C . ILE A 1 74 ? 1.386 10.869 1.831 1.00 81.00 74 ILE A C 1
ATOM 574 O O . ILE A 1 74 ? 0.283 11.375 2.060 1.00 81.00 74 ILE A O 1
ATOM 578 N N . GLY A 1 75 ? 2.449 11.074 2.606 1.00 72.38 75 GLY A N 1
ATOM 579 C CA . GLY A 1 75 ? 2.446 11.987 3.745 1.00 72.38 75 GLY A CA 1
ATOM 580 C C . GLY A 1 75 ? 2.485 13.455 3.317 1.00 72.38 75 GLY A C 1
ATOM 581 O O . GLY A 1 75 ? 2.844 13.778 2.187 1.00 72.38 75 GLY A O 1
ATOM 582 N N . TYR A 1 76 ? 2.132 14.346 4.243 1.00 68.31 76 TYR A N 1
ATOM 583 C CA . TYR A 1 76 ? 2.259 15.798 4.086 1.00 68.31 76 TYR A CA 1
ATOM 584 C C . TYR A 1 76 ? 3.418 16.333 4.943 1.00 68.31 76 TYR A C 1
ATOM 586 O O . TYR A 1 76 ? 3.697 15.792 6.016 1.00 68.31 76 TYR A O 1
ATOM 594 N N . GLY A 1 77 ? 4.082 17.397 4.485 1.00 67.38 77 GLY A N 1
ATOM 595 C CA . GLY A 1 77 ? 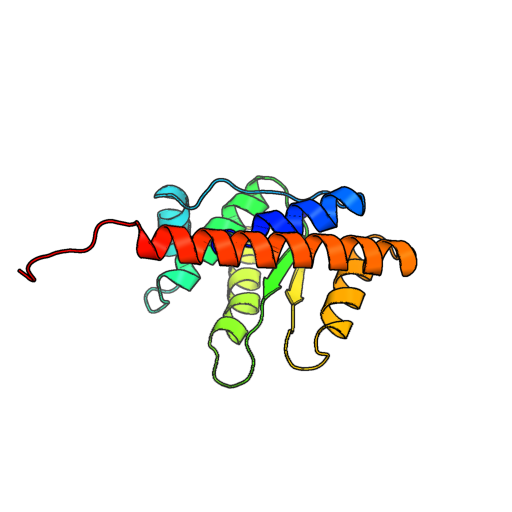5.171 18.056 5.214 1.00 67.38 77 GLY A CA 1
ATOM 596 C C . GLY A 1 77 ? 6.442 17.205 5.317 1.00 67.38 77 GLY A C 1
ATOM 597 O O . GLY A 1 77 ? 6.869 16.593 4.344 1.00 67.38 77 GLY A O 1
ATOM 598 N N . ILE A 1 78 ? 7.042 17.144 6.510 1.00 66.38 78 ILE A N 1
ATOM 599 C CA . ILE A 1 78 ? 8.321 16.453 6.793 1.00 66.38 78 ILE A CA 1
ATOM 600 C C . ILE A 1 78 ? 8.248 14.914 6.741 1.00 66.38 78 ILE A C 1
ATOM 602 O O . ILE A 1 78 ? 9.201 14.219 7.096 1.00 66.38 78 ILE A O 1
ATOM 606 N N . CYS A 1 79 ? 7.105 14.350 6.354 1.00 73.88 79 CYS A N 1
ATOM 607 C CA . CYS A 1 79 ? 6.883 12.914 6.385 1.00 73.88 79 CYS A CA 1
ATOM 608 C C . CYS A 1 79 ? 7.690 12.193 5.290 1.00 73.88 79 CYS A C 1
ATOM 610 O O . CYS A 1 79 ? 7.461 12.398 4.097 1.00 73.88 79 CYS A O 1
ATOM 612 N N . ARG A 1 80 ? 8.572 11.260 5.681 1.00 78.88 80 ARG A N 1
ATOM 613 C CA . ARG A 1 80 ? 9.367 10.458 4.728 1.00 78.88 80 ARG A CA 1
ATO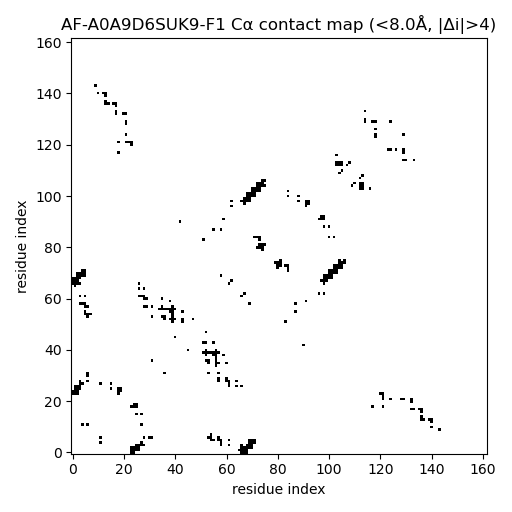M 614 C C . ARG A 1 80 ? 8.513 9.544 3.838 1.00 78.88 80 ARG A C 1
ATOM 616 O O . ARG A 1 80 ? 8.960 9.181 2.756 1.00 78.88 80 ARG A O 1
ATOM 623 N N . LEU A 1 81 ? 7.268 9.258 4.237 1.00 80.69 81 LEU A N 1
ATOM 624 C CA . LEU A 1 81 ? 6.280 8.538 3.422 1.00 80.69 81 LEU A CA 1
ATOM 625 C C . LEU A 1 81 ? 6.067 9.199 2.049 1.00 80.69 81 LEU A C 1
ATOM 627 O O . LEU A 1 81 ? 5.766 8.510 1.081 1.00 80.69 81 LEU A O 1
ATOM 631 N N . GLY A 1 82 ? 6.290 10.519 1.957 1.00 77.31 82 GLY A N 1
ATOM 632 C CA . GLY A 1 82 ? 6.387 11.263 0.699 1.00 77.31 82 GLY A CA 1
ATOM 633 C C . GLY A 1 82 ? 7.256 10.565 -0.349 1.00 77.31 82 GLY A C 1
ATOM 634 O O . GLY A 1 82 ? 6.818 10.273 -1.462 1.00 77.31 82 GLY A O 1
ATOM 635 N N . TYR A 1 83 ? 8.475 10.227 0.065 1.00 85.19 83 TYR A N 1
ATOM 636 C CA . TYR A 1 83 ? 9.497 9.619 -0.780 1.00 85.19 83 TYR A CA 1
ATOM 637 C C . TYR A 1 83 ? 9.255 8.134 -1.048 1.00 85.19 83 TYR A C 1
ATOM 639 O O . TYR A 1 83 ? 9.774 7.614 -2.030 1.00 85.19 83 TYR A O 1
ATOM 647 N N . TYR A 1 84 ? 8.464 7.447 -0.215 1.00 89.75 84 TYR A N 1
ATOM 648 C CA . TYR A 1 84 ? 8.267 5.998 -0.342 1.00 89.75 84 TYR A CA 1
ATOM 649 C C . TYR A 1 84 ? 7.639 5.655 -1.682 1.00 89.75 84 TYR A C 1
ATOM 651 O O . TYR A 1 84 ? 8.112 4.752 -2.353 1.00 89.75 84 TYR A O 1
ATOM 659 N N . SER A 1 85 ? 6.626 6.422 -2.094 1.00 89.06 85 SER A N 1
ATOM 660 C CA . SER A 1 85 ? 5.950 6.218 -3.377 1.00 89.06 85 SER A CA 1
ATOM 661 C C . SER A 1 85 ? 6.933 6.183 -4.549 1.00 89.06 85 SER A C 1
ATOM 663 O O . SER A 1 85 ? 6.932 5.224 -5.313 1.00 89.06 85 SER A O 1
ATOM 665 N N . ARG A 1 86 ? 7.824 7.178 -4.641 1.00 90.06 86 ARG A N 1
ATOM 666 C CA . ARG A 1 86 ? 8.807 7.279 -5.721 1.00 90.06 86 ARG A CA 1
ATOM 667 C C . ARG A 1 86 ? 9.914 6.236 -5.611 1.00 90.06 86 ARG A C 1
ATOM 669 O O . ARG A 1 86 ? 10.338 5.703 -6.625 1.00 90.06 86 ARG A O 1
ATOM 676 N N . MET A 1 87 ? 10.379 5.943 -4.401 1.00 92.50 87 MET A N 1
ATOM 677 C CA . MET A 1 87 ? 11.420 4.934 -4.196 1.00 92.50 87 MET A CA 1
ATOM 678 C C . MET A 1 87 ? 10.904 3.523 -4.508 1.00 92.50 87 MET A C 1
ATOM 680 O O . MET A 1 87 ? 11.594 2.761 -5.173 1.00 92.50 87 MET A O 1
ATOM 684 N N . HIS A 1 88 ? 9.676 3.188 -4.098 1.00 94.62 88 HIS A N 1
ATOM 685 C CA . HIS A 1 88 ? 9.038 1.921 -4.458 1.00 94.62 88 HIS A CA 1
ATOM 686 C C . HIS A 1 88 ? 8.834 1.804 -5.971 1.00 94.62 88 HIS A C 1
ATOM 688 O O . HIS A 1 88 ? 9.121 0.756 -6.532 1.00 94.62 88 HIS A O 1
ATOM 694 N N . ASP A 1 89 ? 8.366 2.876 -6.619 1.00 94.06 89 ASP A N 1
ATOM 695 C CA . ASP A 1 89 ? 8.183 2.959 -8.075 1.00 94.06 89 ASP A CA 1
ATOM 696 C C . ASP A 1 89 ? 9.488 2.645 -8.825 1.00 94.06 89 ASP A C 1
ATOM 698 O O . ASP A 1 89 ? 9.518 1.761 -9.678 1.00 94.06 89 ASP A O 1
ATOM 702 N N . LEU A 1 90 ? 10.592 3.288 -8.429 1.00 94.69 90 LEU A N 1
ATOM 703 C CA . LEU A 1 90 ? 11.918 3.035 -9.002 1.00 94.69 90 LEU A CA 1
ATOM 704 C C . LEU A 1 90 ? 12.362 1.580 -8.814 1.00 94.69 90 LEU A C 1
ATOM 706 O O . LEU A 1 90 ? 12.703 0.922 -9.792 1.00 94.69 90 LEU A O 1
ATOM 710 N N . VAL A 1 91 ? 12.300 1.059 -7.584 1.00 95.81 91 VAL A N 1
ATOM 711 C CA . VAL A 1 91 ? 12.729 -0.318 -7.289 1.00 95.81 91 VAL A CA 1
ATOM 712 C C . VAL A 1 91 ? 11.898 -1.342 -8.067 1.00 95.81 91 VAL A C 1
ATOM 714 O O . VAL A 1 91 ? 12.447 -2.285 -8.625 1.00 95.81 91 VAL A O 1
ATOM 717 N N . LEU A 1 92 ? 10.577 -1.174 -8.141 1.00 96.25 92 LEU A N 1
ATOM 718 C CA . LEU A 1 92 ? 9.710 -2.108 -8.865 1.00 96.25 92 LEU A CA 1
ATOM 719 C C . LEU A 1 92 ? 9.989 -2.102 -10.374 1.00 96.25 92 LEU A C 1
ATOM 721 O O . LEU A 1 92 ? 9.983 -3.165 -10.996 1.00 96.25 92 LEU A O 1
ATOM 725 N N . HIS A 1 93 ? 10.288 -0.938 -10.950 1.00 96.19 93 HIS A N 1
ATOM 726 C CA . HIS A 1 93 ? 10.697 -0.839 -12.349 1.00 96.19 93 HIS A CA 1
ATOM 727 C C . HIS A 1 93 ? 12.079 -1.450 -12.610 1.00 96.19 93 HIS A C 1
ATOM 729 O O . HIS A 1 93 ? 12.247 -2.138 -13.616 1.00 96.19 93 HIS A O 1
ATOM 735 N N . GLU A 1 94 ? 13.045 -1.273 -11.705 1.00 96.31 94 GLU A N 1
ATOM 736 C CA . GLU A 1 94 ? 14.361 -1.932 -11.788 1.00 96.31 94 GLU A CA 1
ATOM 737 C C . GLU A 1 94 ? 14.253 -3.462 -11.722 1.00 96.31 94 GLU A C 1
ATOM 739 O O . GLU A 1 94 ? 15.030 -4.171 -12.359 1.00 96.31 94 GLU A O 1
ATOM 744 N N . LEU A 1 95 ? 13.248 -3.982 -11.010 1.00 96.25 95 LEU A N 1
ATOM 745 C CA . LEU A 1 95 ? 12.921 -5.410 -10.977 1.00 96.25 95 LEU A CA 1
ATOM 746 C C . LEU A 1 95 ? 12.185 -5.907 -12.234 1.00 96.25 95 LEU A C 1
ATOM 748 O O . LEU A 1 95 ? 11.911 -7.101 -12.344 1.00 96.25 95 LEU A O 1
ATOM 752 N N . GLY A 1 96 ? 11.882 -5.021 -13.186 1.00 96.25 96 GLY A N 1
ATOM 753 C CA . GLY A 1 96 ? 11.233 -5.357 -14.452 1.00 96.25 96 GLY A CA 1
ATOM 754 C C . GLY A 1 96 ? 9.705 -5.377 -14.400 1.00 96.25 96 GLY A C 1
ATOM 755 O O . GLY A 1 96 ? 9.072 -5.805 -15.367 1.00 96.25 96 GLY A O 1
ATOM 756 N N . PHE A 1 97 ? 9.085 -4.910 -13.312 1.00 96.31 97 PHE A N 1
ATOM 757 C CA . PHE A 1 97 ? 7.631 -4.803 -13.250 1.00 96.31 97 PHE A CA 1
ATOM 758 C C . PHE A 1 97 ? 7.139 -3.544 -13.980 1.00 96.31 97 PHE A C 1
ATOM 760 O O . PHE A 1 97 ? 7.645 -2.438 -13.781 1.00 96.31 97 PHE A O 1
ATOM 767 N N . ASN A 1 98 ? 6.111 -3.697 -14.819 1.00 93.38 98 ASN A N 1
ATOM 768 C CA . ASN A 1 98 ? 5.435 -2.578 -15.476 1.00 93.38 98 ASN A CA 1
ATOM 769 C C . ASN A 1 98 ? 4.197 -2.174 -14.668 1.00 93.38 98 ASN A C 1
ATOM 771 O O . ASN A 1 98 ? 3.103 -2.691 -14.895 1.00 93.38 98 ASN A O 1
ATOM 775 N N . ILE A 1 99 ? 4.394 -1.295 -13.688 1.00 94.38 99 ILE A N 1
ATOM 776 C CA . ILE A 1 99 ? 3.366 -0.914 -12.721 1.00 94.38 99 ILE A CA 1
ATOM 777 C C . ILE A 1 99 ? 3.101 0.580 -12.795 1.00 94.38 99 ILE A C 1
ATOM 779 O O . ILE A 1 99 ? 4.018 1.387 -12.909 1.00 94.38 99 ILE A O 1
ATOM 783 N N . LYS A 1 100 ? 1.834 0.963 -12.645 1.00 94.62 100 LYS A N 1
ATOM 784 C CA . LYS A 1 100 ? 1.437 2.352 -12.435 1.00 94.62 100 LYS A CA 1
ATOM 785 C C . LYS A 1 100 ? 1.328 2.657 -10.941 1.00 94.62 100 LYS A C 1
ATOM 787 O O . LYS A 1 100 ? 0.362 2.250 -10.291 1.00 94.62 100 LYS A O 1
ATOM 792 N N . MET A 1 101 ? 2.280 3.410 -10.393 1.00 92.62 101 MET A N 1
ATOM 793 C CA . MET A 1 101 ? 2.198 3.907 -9.016 1.00 92.62 101 MET A CA 1
ATOM 794 C C . MET A 1 101 ? 1.270 5.131 -8.932 1.00 92.62 101 MET A C 1
ATOM 796 O O . MET A 1 101 ? 1.537 6.187 -9.509 1.00 92.62 101 MET A O 1
ATOM 800 N N . LEU A 1 102 ? 0.172 5.011 -8.189 1.00 91.19 102 LEU A N 1
ATOM 801 C CA . LEU A 1 102 ? -0.762 6.093 -7.885 1.00 91.19 102 LEU A CA 1
ATOM 802 C C . LEU A 1 102 ? -0.591 6.546 -6.438 1.00 91.19 102 LEU A C 1
ATOM 804 O O . LEU A 1 102 ? -0.555 5.742 -5.507 1.00 91.19 102 LEU A O 1
ATOM 808 N N . THR A 1 103 ? -0.534 7.859 -6.234 1.00 87.31 103 THR A N 1
ATOM 809 C CA . THR A 1 103 ? -0.389 8.440 -4.898 1.00 87.31 103 THR A CA 1
ATOM 810 C C . THR A 1 103 ? -1.734 8.880 -4.335 1.00 87.31 103 THR A C 1
ATOM 812 O O . THR A 1 103 ? -2.521 9.563 -4.992 1.00 87.31 103 THR A O 1
ATOM 815 N N . MET A 1 104 ? -1.999 8.512 -3.082 1.00 80.25 104 MET A N 1
ATOM 816 C CA . MET A 1 104 ? -3.188 8.944 -2.349 1.00 80.25 104 MET A CA 1
ATOM 817 C C . MET A 1 104 ? -2.825 10.065 -1.375 1.00 80.25 104 MET A C 1
ATOM 819 O O . MET A 1 104 ? -2.323 9.820 -0.275 1.00 80.25 104 MET A O 1
ATOM 823 N N . ARG A 1 105 ? -3.084 11.312 -1.788 1.00 74.00 105 ARG A N 1
ATOM 824 C CA . ARG A 1 105 ? -2.878 12.523 -0.977 1.00 74.00 105 ARG A CA 1
ATOM 825 C C . ARG A 1 105 ? -4.094 12.780 -0.096 1.00 74.00 105 ARG A C 1
ATOM 827 O O . ARG A 1 105 ? -5.149 13.156 -0.596 1.00 74.00 105 ARG A O 1
ATOM 834 N N . VAL A 1 106 ? -3.936 12.631 1.216 1.00 64.19 106 VAL A N 1
ATOM 835 C CA . VAL A 1 106 ? -5.019 12.908 2.178 1.00 64.19 106 VAL A CA 1
ATOM 836 C C . VAL A 1 106 ? -5.149 14.413 2.481 1.00 64.19 106 VAL A C 1
ATOM 838 O O . VAL A 1 106 ? -6.236 14.880 2.812 1.00 64.19 106 VAL A O 1
ATOM 841 N N . SER A 1 107 ? -4.068 15.193 2.338 1.00 59.44 107 SER A N 1
ATOM 842 C CA . SER A 1 107 ? -4.005 16.593 2.798 1.00 59.44 107 SER A CA 1
ATOM 843 C C . SER A 1 107 ? -4.530 17.627 1.782 1.00 59.44 107 SER A C 1
ATOM 845 O O . SER A 1 107 ? -5.474 18.350 2.089 1.00 59.44 107 SER A O 1
ATOM 847 N N . ASP A 1 108 ? -4.005 17.662 0.551 1.00 54.47 108 ASP A N 1
ATOM 848 C CA . ASP A 1 108 ? -4.241 18.780 -0.388 1.00 54.47 108 ASP A CA 1
ATOM 849 C C . ASP A 1 108 ? -5.678 18.912 -0.926 1.00 54.47 108 ASP A C 1
ATOM 851 O O . ASP A 1 108 ? -6.097 20.005 -1.297 1.00 54.47 108 ASP A O 1
ATOM 855 N N . GLN A 1 109 ? -6.455 17.823 -0.979 1.00 55.78 109 GLN A N 1
ATOM 856 C CA . GLN A 1 109 ? -7.855 17.845 -1.449 1.00 55.78 109 GLN A CA 1
ATOM 857 C C . GLN A 1 109 ? -8.832 17.168 -0.476 1.00 55.78 109 GLN A C 1
ATOM 859 O O . GLN A 1 109 ? -9.977 16.877 -0.844 1.00 55.78 109 GLN A O 1
ATOM 864 N N . LYS A 1 110 ? -8.402 16.925 0.773 1.00 72.25 110 LYS A N 1
ATOM 865 C CA . LYS A 1 110 ? -9.194 16.249 1.815 1.00 72.25 110 LYS A CA 1
ATOM 866 C C . LYS A 1 110 ? -9.820 14.942 1.276 1.00 72.25 110 LYS A C 1
ATOM 868 O O . LYS A 1 110 ? -9.277 14.279 0.394 1.00 72.25 110 LYS A O 1
ATOM 873 N N . LEU A 1 111 ? -11.001 14.576 1.771 1.00 75.06 111 LEU A N 1
ATOM 874 C CA . LEU A 1 111 ? -11.753 13.393 1.335 1.00 75.06 111 LEU A CA 1
ATOM 875 C C . LEU A 1 111 ? -12.196 13.452 -0.139 1.00 75.06 111 LEU A C 1
ATOM 877 O O . LEU A 1 111 ? -12.419 12.413 -0.753 1.00 75.06 111 LEU A O 1
ATOM 881 N N . VAL A 1 112 ? -12.292 14.647 -0.734 1.00 78.94 112 VAL A N 1
ATOM 882 C CA . VAL A 1 112 ? -12.727 14.815 -2.131 1.00 78.94 112 VAL A CA 1
ATOM 883 C C . VAL A 1 112 ? -11.698 14.233 -3.099 1.00 78.94 112 VAL A C 1
ATOM 885 O O . VAL A 1 112 ? -12.080 13.589 -4.076 1.00 78.94 112 VAL A O 1
ATOM 888 N N . GLY A 1 113 ? -10.403 14.403 -2.816 1.00 81.38 113 GLY A N 1
ATOM 889 C CA . GLY A 1 113 ? -9.332 13.808 -3.621 1.00 81.38 113 GLY A CA 1
ATOM 890 C C . GLY A 1 113 ? -9.394 12.280 -3.630 1.00 81.38 113 GLY A C 1
ATOM 891 O O . GLY A 1 113 ? -9.305 11.661 -4.688 1.00 81.38 113 GLY A O 1
ATOM 892 N N . ILE A 1 114 ? -9.647 11.677 -2.464 1.00 83.19 114 ILE A N 1
ATOM 893 C CA . ILE A 1 114 ? -9.799 10.222 -2.321 1.00 83.19 114 ILE A CA 1
ATOM 894 C C . ILE A 1 114 ? -11.002 9.729 -3.131 1.00 83.19 114 ILE A C 1
ATOM 896 O O . ILE A 1 114 ? -10.885 8.765 -3.882 1.00 83.19 114 ILE A O 1
ATOM 900 N N . LEU A 1 115 ? -12.144 10.416 -3.045 1.00 85.12 115 LEU A N 1
ATOM 901 C CA . LEU A 1 115 ? -13.339 10.046 -3.806 1.00 85.12 115 LEU A CA 1
ATOM 902 C C . LEU A 1 115 ? -13.126 10.144 -5.323 1.00 85.12 115 LEU A C 1
ATOM 904 O O . LEU A 1 115 ? -13.578 9.268 -6.057 1.00 85.12 115 LEU A O 1
ATOM 908 N N . LYS A 1 116 ? -12.418 11.176 -5.799 1.00 85.81 116 LYS A N 1
ATOM 909 C CA . LYS A 1 116 ? -12.052 11.311 -7.219 1.00 85.81 116 LYS A CA 1
ATOM 910 C C . LYS A 1 116 ? -11.107 10.199 -7.673 1.00 8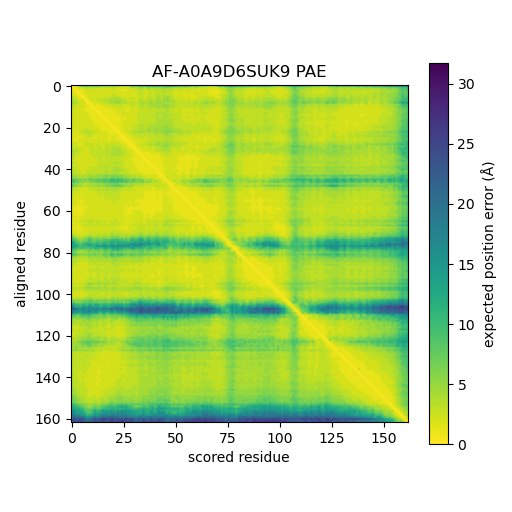5.81 116 LYS A C 1
ATOM 912 O O . LYS A 1 116 ? -11.275 9.677 -8.770 1.00 85.81 116 LYS A O 1
ATOM 917 N N . LEU A 1 117 ? -10.150 9.810 -6.833 1.00 87.25 117 LEU A N 1
ATOM 918 C CA . LEU A 1 117 ? -9.240 8.706 -7.129 1.00 87.25 117 LEU A CA 1
ATOM 919 C C . LEU A 1 117 ? -9.984 7.370 -7.201 1.00 87.25 117 LEU A C 1
ATOM 921 O O . LEU A 1 117 ? -9.797 6.619 -8.152 1.00 87.25 117 LEU A O 1
ATOM 925 N N . ILE A 1 118 ? -10.885 7.110 -6.251 1.00 87.81 118 ILE A N 1
ATOM 926 C CA . ILE A 1 118 ? -11.764 5.935 -6.278 1.00 87.81 118 ILE A CA 1
ATOM 927 C C . ILE A 1 118 ? -12.636 5.952 -7.538 1.00 87.81 118 ILE A C 1
ATOM 929 O O . ILE A 1 118 ? -12.771 4.921 -8.188 1.00 87.81 118 ILE A O 1
ATOM 933 N N . LYS A 1 119 ? -13.185 7.114 -7.921 1.00 89.06 119 LYS A N 1
ATOM 934 C CA . LYS A 1 119 ? -13.955 7.273 -9.163 1.00 89.06 119 LYS A CA 1
ATOM 935 C C . LYS A 1 119 ? -13.136 6.895 -10.395 1.00 89.06 119 LYS A C 1
ATOM 937 O O . LYS A 1 119 ? -13.615 6.118 -11.215 1.00 89.06 119 LYS A O 1
ATOM 942 N N . HIS A 1 120 ? -11.915 7.415 -10.491 1.00 88.94 120 HIS A N 1
ATOM 943 C CA . HIS A 1 120 ? -11.006 7.122 -11.594 1.00 88.94 120 HIS A CA 1
ATOM 944 C C . HIS A 1 120 ? -10.656 5.630 -11.654 1.00 88.94 120 HIS A C 1
ATOM 946 O O . HIS A 1 120 ? -10.690 5.030 -12.723 1.00 88.94 120 HIS A O 1
ATOM 952 N N . LEU A 1 121 ? -10.390 5.012 -10.500 1.00 88.38 121 LEU A N 1
ATOM 953 C CA . 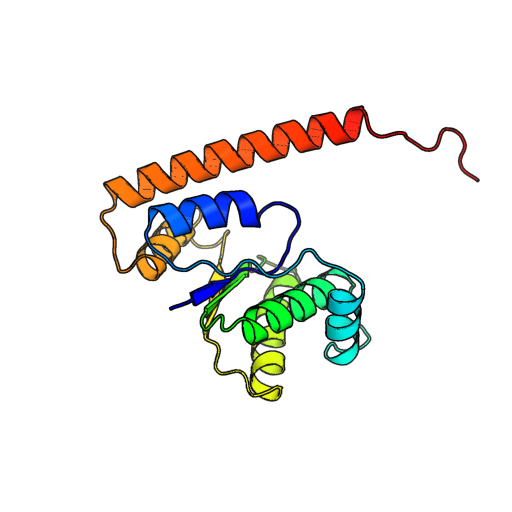LEU A 1 121 ? -10.104 3.580 -10.407 1.00 88.38 121 LEU A CA 1
ATOM 954 C C . LEU A 1 121 ? -11.320 2.701 -10.739 1.00 88.38 121 LEU A C 1
ATOM 956 O O . LEU A 1 121 ? -11.161 1.579 -11.206 1.00 88.38 121 LEU A O 1
ATOM 960 N N . ALA A 1 122 ? -12.528 3.212 -10.517 1.00 89.44 122 ALA A N 1
ATOM 961 C CA . ALA A 1 122 ? -13.793 2.525 -10.751 1.00 89.44 122 ALA A CA 1
ATOM 962 C C . ALA A 1 122 ? -14.413 2.816 -12.130 1.00 89.44 122 ALA A C 1
ATOM 964 O O . ALA A 1 122 ? -15.639 2.778 -12.255 1.00 89.44 122 ALA A O 1
ATOM 965 N N . ASN A 1 123 ? -13.602 3.141 -13.146 1.00 87.44 123 ASN A N 1
ATOM 966 C CA . ASN A 1 123 ? -14.061 3.461 -14.507 1.00 87.44 123 ASN A CA 1
ATOM 967 C C . ASN A 1 123 ? -15.196 4.504 -14.531 1.00 87.44 123 ASN A C 1
ATOM 969 O O . ASN A 1 123 ? -16.221 4.321 -15.187 1.00 87.44 123 ASN A O 1
ATOM 973 N N . ASP A 1 124 ? -15.042 5.578 -13.756 1.00 86.62 124 ASP A N 1
ATOM 974 C CA . ASP A 1 124 ? -15.986 6.696 -13.693 1.00 86.62 124 ASP A CA 1
ATOM 975 C C . ASP A 1 124 ? -17.419 6.333 -13.268 1.00 86.62 124 ASP A C 1
ATOM 977 O O . ASP A 1 124 ? -18.374 7.043 -13.602 1.00 86.62 124 ASP A O 1
ATOM 981 N N . ALA A 1 125 ? -17.564 5.318 -12.409 1.00 89.06 125 ALA A N 1
ATOM 982 C CA . ALA A 1 125 ? -18.822 4.941 -11.761 1.00 89.06 125 ALA A CA 1
ATOM 983 C C . ALA A 1 125 ? -19.648 6.149 -11.241 1.00 89.06 125 ALA A C 1
ATOM 985 O O . ALA A 1 125 ? -19.090 7.190 -10.857 1.00 89.06 125 ALA A O 1
ATOM 986 N N . PRO A 1 126 ? -20.990 6.042 -11.193 1.00 92.50 126 PRO A N 1
ATOM 987 C CA . PRO A 1 126 ? -21.851 7.147 -10.782 1.00 92.50 126 PRO A CA 1
ATOM 988 C C . PRO A 1 126 ? -21.580 7.568 -9.333 1.00 92.50 126 PRO A C 1
ATOM 990 O O . PRO A 1 126 ? -21.361 6.737 -8.449 1.00 92.50 126 PRO A O 1
ATOM 993 N N . TRP A 1 127 ? -21.644 8.877 -9.074 1.00 90.56 127 TRP A N 1
ATOM 994 C CA . TRP A 1 127 ? -21.336 9.463 -7.763 1.00 90.56 127 TRP A CA 1
ATOM 995 C C . TRP A 1 127 ? -22.201 8.909 -6.627 1.00 90.56 127 TRP A C 1
ATOM 997 O O . TRP A 1 127 ? -21.708 8.745 -5.515 1.00 90.56 127 TRP A O 1
ATOM 1007 N N . THR A 1 128 ? -23.457 8.555 -6.902 1.00 91.81 128 THR A N 1
ATOM 1008 C CA . THR A 1 128 ? -24.362 7.922 -5.929 1.00 91.81 128 THR A CA 1
ATOM 1009 C C . THR A 1 128 ? -23.806 6.592 -5.420 1.00 91.81 128 THR A C 1
ATOM 1011 O O . THR A 1 128 ? -23.770 6.358 -4.211 1.00 91.81 128 THR A O 1
ATOM 1014 N N . LYS A 1 129 ? -23.294 5.752 -6.330 1.00 92.75 129 LYS A N 1
ATOM 1015 C CA . LYS A 1 129 ? -22.651 4.480 -5.988 1.00 92.75 129 LYS A CA 1
ATOM 1016 C C . LYS A 1 129 ? -21.354 4.724 -5.222 1.00 92.75 129 LYS A C 1
ATOM 1018 O O . LYS A 1 129 ? -21.163 4.128 -4.171 1.00 92.75 129 LYS A O 1
ATOM 1023 N N . ILE A 1 130 ? -20.506 5.641 -5.690 1.00 93.00 130 ILE A N 1
ATOM 1024 C CA . ILE A 1 130 ? -19.217 5.944 -5.044 1.00 93.00 130 ILE A CA 1
ATOM 1025 C C . ILE A 1 130 ? -19.409 6.430 -3.608 1.00 93.00 130 ILE A C 1
ATOM 1027 O O . ILE A 1 130 ? -18.759 5.921 -2.701 1.00 93.00 130 ILE A O 1
ATOM 1031 N N . ILE A 1 131 ? -20.318 7.382 -3.382 1.00 92.94 131 ILE A N 1
ATOM 1032 C CA . ILE A 1 131 ? -20.587 7.919 -2.043 1.00 92.94 131 ILE A CA 1
ATOM 1033 C C . ILE A 1 131 ? -21.162 6.826 -1.136 1.00 92.94 131 ILE A C 1
ATOM 1035 O O . ILE A 1 131 ? -20.743 6.714 0.014 1.00 92.94 131 ILE A O 1
ATOM 1039 N N . SER A 1 132 ? -22.085 6.003 -1.642 1.00 94.38 132 SER A N 1
ATOM 1040 C CA . SER A 1 132 ? -22.663 4.887 -0.884 1.00 94.38 132 SER A CA 1
ATOM 1041 C C . SER A 1 132 ? -21.594 3.875 -0.450 1.00 94.38 132 SER A C 1
ATOM 1043 O O . SER A 1 132 ? -21.456 3.578 0.739 1.00 94.38 132 SER A O 1
ATOM 1045 N N . VAL A 1 133 ? -20.765 3.431 -1.399 1.00 94.50 133 VAL A N 1
ATOM 1046 C CA . VAL A 1 133 ? -19.664 2.490 -1.162 1.00 94.50 133 VAL A CA 1
ATOM 1047 C C . VAL A 1 133 ? -18.633 3.081 -0.199 1.00 94.50 133 VAL A C 1
ATOM 1049 O O . VAL A 1 133 ? -18.205 2.413 0.741 1.00 94.50 133 VAL A O 1
ATOM 1052 N N . PHE A 1 134 ? -18.268 4.351 -0.377 1.00 92.94 134 PHE A N 1
ATOM 1053 C CA . PHE A 1 134 ? -17.320 5.033 0.499 1.00 92.94 134 PHE A CA 1
ATOM 1054 C C . PHE A 1 134 ? -17.841 5.146 1.936 1.00 92.94 134 PHE A C 1
ATOM 1056 O O . PHE A 1 134 ? -17.105 4.880 2.885 1.00 92.94 134 PHE A O 1
ATOM 1063 N N . ARG A 1 135 ? -19.127 5.480 2.119 1.00 94.00 135 ARG A N 1
ATOM 1064 C CA . ARG A 1 135 ? -19.768 5.503 3.446 1.00 94.00 135 ARG A CA 1
ATOM 1065 C C . ARG A 1 135 ? -19.741 4.125 4.104 1.00 94.00 135 ARG A C 1
ATOM 1067 O O . ARG A 1 135 ? -19.469 4.037 5.300 1.00 94.00 135 ARG A O 1
ATOM 1074 N N . PHE A 1 136 ? -19.984 3.064 3.337 1.00 95.31 136 PHE A N 1
ATOM 1075 C CA . PHE A 1 136 ? -19.903 1.693 3.838 1.00 95.31 136 PHE A CA 1
ATOM 1076 C C . PHE A 1 136 ? -18.468 1.299 4.221 1.00 95.31 136 PHE A C 1
ATOM 1078 O O . PHE A 1 136 ? -18.245 0.752 5.302 1.00 95.31 136 PHE A O 1
ATOM 1085 N N . GLY A 1 137 ? -17.481 1.647 3.390 1.00 94.50 137 GLY A N 1
ATOM 1086 C CA . GLY A 1 137 ? -16.060 1.465 3.692 1.00 94.50 137 GLY A CA 1
ATOM 1087 C C . GLY A 1 137 ? -15.633 2.196 4.967 1.00 94.50 137 GLY A C 1
ATOM 1088 O O . GLY A 1 137 ? -14.966 1.610 5.818 1.00 94.50 137 GLY A O 1
ATOM 1089 N N . LEU A 1 138 ? -16.092 3.436 5.156 1.00 93.12 138 LEU A N 1
ATOM 1090 C CA . LEU A 1 138 ? -15.820 4.220 6.363 1.00 93.12 138 LEU A CA 1
ATOM 1091 C C . LEU A 1 138 ? -16.478 3.614 7.612 1.00 93.12 138 LEU A C 1
ATOM 1093 O O . LEU A 1 138 ? -15.869 3.592 8.680 1.00 93.12 138 LEU A O 1
ATOM 1097 N N . ALA A 1 139 ? -17.696 3.080 7.492 1.00 95.88 139 ALA A N 1
ATOM 1098 C CA . ALA A 1 139 ? -18.348 2.361 8.586 1.00 95.88 139 ALA A CA 1
ATOM 1099 C C . ALA A 1 139 ? -17.560 1.100 8.990 1.00 95.88 139 ALA A C 1
ATOM 1101 O O . ALA A 1 139 ? -17.380 0.847 10.186 1.00 95.88 139 ALA A O 1
ATOM 1102 N N . LYS A 1 140 ? -17.034 0.344 8.013 1.00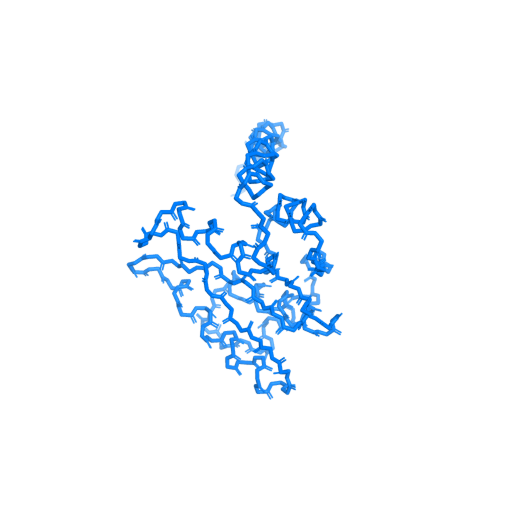 95.50 140 LYS A N 1
ATOM 1103 C CA . LYS A 1 140 ? -16.135 -0.792 8.276 1.00 95.50 140 LYS A CA 1
ATOM 1104 C C . LYS A 1 140 ? -14.842 -0.355 8.958 1.00 95.50 140 LYS A C 1
ATOM 1106 O O . LYS A 1 140 ? -14.496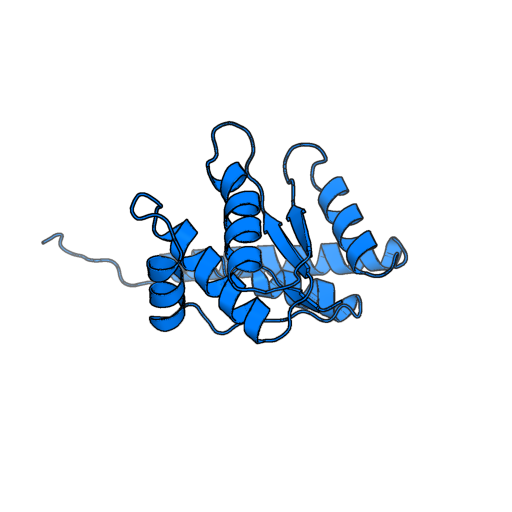 -0.941 9.977 1.00 95.50 140 LYS A O 1
ATOM 1111 N N . LEU A 1 141 ?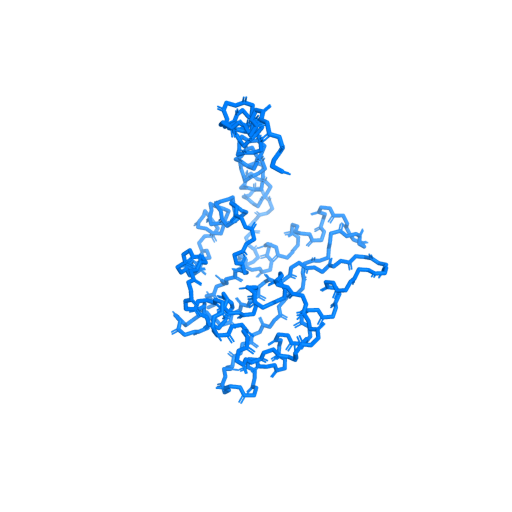 -14.178 0.684 8.452 1.00 94.44 141 LEU A N 1
ATOM 1112 C CA . LEU A 1 141 ? -12.956 1.224 9.058 1.00 94.44 141 LEU A CA 1
ATOM 1113 C C . LEU A 1 141 ? -13.188 1.625 10.523 1.00 94.44 141 LEU A C 1
ATOM 1115 O O . LEU A 1 141 ? -12.482 1.157 11.407 1.00 94.44 141 LEU A O 1
ATOM 1119 N N . ASN A 1 142 ? -14.253 2.381 10.802 1.00 95.69 142 ASN A N 1
ATOM 1120 C CA . ASN A 1 142 ? -14.614 2.772 12.169 1.00 95.69 142 ASN A CA 1
ATOM 1121 C C . ASN A 1 142 ? -14.891 1.568 13.085 1.00 95.69 142 ASN A C 1
ATOM 1123 O O . ASN A 1 142 ? -14.697 1.647 14.298 1.00 95.69 142 ASN A O 1
ATOM 1127 N N . THR A 1 143 ? -15.398 0.469 12.526 1.00 96.31 143 THR A N 1
ATOM 1128 C CA . THR A 1 143 ? -15.662 -0.764 13.278 1.00 96.31 143 THR A CA 1
ATOM 1129 C C . THR A 1 143 ? -14.362 -1.502 13.579 1.00 96.31 143 THR A C 1
ATOM 1131 O O . THR A 1 143 ? -14.164 -1.914 14.720 1.00 96.31 143 THR A O 1
ATOM 1134 N N . LEU A 1 144 ? -13.456 -1.604 12.603 1.00 95.56 144 LEU A N 1
ATOM 1135 C CA . LEU A 1 144 ? -12.118 -2.168 12.792 1.00 95.56 144 LEU A CA 1
ATOM 1136 C C . LEU A 1 144 ? -11.341 -1.396 13.862 1.00 95.56 144 LEU A C 1
ATOM 1138 O O . LEU A 1 144 ? -10.859 -2.012 14.806 1.00 95.56 144 LEU A O 1
ATOM 1142 N N . ASP A 1 145 ? -11.345 -0.063 13.810 1.00 94.88 145 ASP A N 1
ATOM 1143 C CA . ASP A 1 145 ? -10.703 0.779 14.827 1.00 94.88 145 ASP A CA 1
ATOM 1144 C C . ASP A 1 145 ? -11.280 0.544 16.233 1.00 94.88 145 ASP A C 1
ATOM 1146 O O . ASP A 1 145 ? -10.554 0.533 17.230 1.00 94.88 145 ASP A O 1
ATOM 1150 N N . LYS A 1 146 ? -12.605 0.368 16.349 1.00 96.00 146 LYS A N 1
ATOM 1151 C CA . LYS A 1 146 ? -13.249 0.043 17.633 1.00 96.00 146 LYS A CA 1
ATOM 1152 C C . LYS A 1 146 ? -12.810 -1.328 18.138 1.00 96.00 146 LYS A C 1
ATOM 1154 O O . LYS A 1 146 ? -12.524 -1.449 19.327 1.00 96.00 146 LYS A O 1
ATOM 1159 N N . LEU A 1 147 ? -12.759 -2.331 17.262 1.00 95.62 147 LEU A N 1
ATOM 1160 C CA . LEU A 1 147 ? -12.318 -3.681 17.610 1.00 95.62 147 LEU A CA 1
ATOM 1161 C C . LEU A 1 147 ? -10.851 -3.684 18.044 1.00 95.62 147 LEU A C 1
ATOM 1163 O O . LEU A 1 147 ? -10.550 -4.208 19.112 1.00 95.62 147 LEU A O 1
ATOM 1167 N N . GLU A 1 148 ? -9.961 -3.027 17.299 1.00 93.75 148 GLU A N 1
ATOM 1168 C CA . GLU A 1 148 ? -8.544 -2.905 17.662 1.00 93.75 148 GLU A CA 1
ATOM 1169 C C . GLU A 1 148 ? -8.363 -2.234 19.028 1.00 93.75 148 GLU A C 1
ATOM 1171 O O . GLU A 1 148 ? -7.602 -2.725 19.863 1.00 93.75 148 GLU A O 1
ATOM 1176 N N . LYS A 1 149 ? -9.129 -1.174 19.322 1.00 93.94 149 LYS A N 1
ATOM 1177 C CA . LYS A 1 149 ? -9.119 -0.535 20.649 1.00 93.94 149 LYS A CA 1
ATOM 1178 C C . LYS A 1 149 ? -9.540 -1.482 21.772 1.00 93.94 149 LYS A C 1
ATOM 1180 O O . LYS A 1 149 ? -9.000 -1.372 22.868 1.00 93.94 149 LYS A O 1
ATOM 1185 N N . GLN A 1 150 ? -10.492 -2.386 21.537 1.00 95.19 150 GLN A N 1
ATOM 1186 C CA . GLN A 1 150 ? -10.868 -3.393 22.538 1.00 95.19 150 GLN A CA 1
ATOM 1187 C C . GLN A 1 150 ? -9.796 -4.475 22.671 1.00 95.19 150 GLN A C 1
ATOM 1189 O O . GLN A 1 150 ? -9.425 -4.826 23.788 1.00 95.19 150 GLN A O 1
ATOM 1194 N N . VAL A 1 151 ? -9.235 -4.944 21.553 1.00 94.00 151 VAL A N 1
ATOM 1195 C CA . VAL A 1 151 ? -8.129 -5.913 21.553 1.00 94.00 151 VAL A CA 1
ATOM 1196 C C . VAL A 1 151 ? -6.943 -5.373 22.347 1.00 94.00 151 VAL A C 1
ATOM 1198 O O . VAL A 1 151 ? -6.393 -6.098 23.167 1.00 94.00 151 VAL A O 1
ATOM 1201 N N . HIS A 1 152 ? -6.586 -4.098 22.186 1.00 90.44 152 HIS A N 1
ATOM 1202 C CA . HIS A 1 152 ? -5.502 -3.477 22.953 1.00 90.44 152 HIS A CA 1
ATOM 1203 C C . HIS A 1 152 ? -5.766 -3.399 24.462 1.00 90.44 152 HIS A C 1
ATOM 1205 O O . HIS A 1 152 ? -4.809 -3.391 25.226 1.00 90.44 152 HIS A O 1
ATOM 1211 N N . LYS A 1 153 ? -7.030 -3.365 24.905 1.00 91.06 153 LYS A N 1
ATOM 1212 C CA . LYS A 1 153 ? -7.374 -3.390 26.338 1.00 91.06 153 LYS A CA 1
ATOM 1213 C C . LYS A 1 153 ? -7.294 -4.787 26.947 1.00 91.06 153 LYS A C 1
ATOM 1215 O O . LYS A 1 153 ? -7.003 -4.912 28.128 1.00 91.06 153 LYS A O 1
ATOM 1220 N N . ILE A 1 154 ? -7.619 -5.810 26.159 1.00 93.25 154 ILE A N 1
ATOM 1221 C CA . ILE A 1 154 ? -7.696 -7.205 26.620 1.00 93.25 154 ILE A CA 1
ATOM 1222 C C . ILE A 1 154 ? -6.348 -7.917 26.442 1.00 93.25 154 ILE A C 1
ATOM 1224 O O . ILE A 1 154 ? -6.072 -8.898 27.130 1.00 93.25 154 ILE A O 1
ATOM 1228 N N . ARG A 1 155 ? -5.504 -7.445 25.513 1.00 91.62 155 ARG A N 1
ATOM 1229 C CA . ARG A 1 155 ? -4.192 -8.035 25.241 1.00 91.62 155 ARG A CA 1
ATOM 1230 C C . ARG A 1 155 ? -3.361 -8.067 26.534 1.00 91.62 155 ARG A C 1
ATOM 1232 O O . ARG A 1 155 ? -3.261 -7.033 27.194 1.00 91.62 155 ARG A O 1
ATOM 1239 N N . PRO A 1 156 ? -2.746 -9.215 26.876 1.00 89.69 156 PRO A N 1
ATOM 1240 C CA . PRO A 1 156 ? -1.853 -9.303 28.022 1.00 89.69 156 PRO A CA 1
ATOM 1241 C C . PRO A 1 156 ? -0.756 -8.239 27.946 1.00 89.69 156 PRO A C 1
ATOM 1243 O O . PRO A 1 156 ? -0.145 -8.050 26.892 1.00 89.69 156 PRO A O 1
ATOM 1246 N N . LEU A 1 157 ? -0.529 -7.549 29.059 1.00 85.44 157 LEU A N 1
ATOM 1247 C CA . LEU A 1 157 ? 0.565 -6.599 29.230 1.00 85.44 157 LEU A CA 1
ATOM 1248 C C . LEU A 1 157 ? 1.652 -7.252 30.084 1.00 85.44 157 LEU A C 1
ATOM 1250 O O . LEU A 1 157 ? 1.352 -8.067 30.959 1.00 85.44 157 LEU A O 1
ATOM 1254 N N . GLU A 1 158 ? 2.905 -6.890 29.833 1.00 86.56 158 GLU A N 1
ATOM 1255 C CA . GLU A 1 158 ? 4.011 -7.254 30.713 1.00 86.56 158 GLU A CA 1
ATOM 1256 C C . GLU A 1 158 ? 3.758 -6.642 32.101 1.00 86.56 158 GLU A C 1
ATOM 1258 O O . GLU A 1 158 ? 3.577 -5.432 32.229 1.00 86.56 158 GLU A O 1
ATOM 1263 N N . GLN A 1 159 ? 3.668 -7.484 33.134 1.00 83.12 159 GLN A N 1
ATOM 1264 C CA . GLN A 1 159 ? 3.385 -7.031 34.503 1.00 83.12 159 GLN A CA 1
ATOM 1265 C C . GLN A 1 159 ? 4.630 -6.517 35.230 1.00 83.12 159 GLN A C 1
ATOM 1267 O O . GLN A 1 159 ? 4.512 -5.678 36.120 1.00 83.12 159 GLN A O 1
ATOM 1272 N N . PHE A 1 160 ? 5.811 -7.001 34.853 1.00 85.31 160 PHE A N 1
ATOM 1273 C CA . PHE A 1 160 ? 7.084 -6.629 35.456 1.00 85.31 160 PHE A CA 1
ATOM 1274 C C . PHE A 1 160 ? 8.073 -6.360 34.330 1.00 85.31 160 PHE A C 1
ATOM 1276 O O . PHE A 1 160 ? 8.353 -7.267 33.555 1.00 85.31 160 PHE A O 1
ATOM 1283 N N . SER A 1 161 ? 8.568 -5.129 34.228 1.00 76.50 161 SER A N 1
ATOM 1284 C CA . SER A 1 161 ? 9.669 -4.803 33.322 1.00 76.50 161 SER A CA 1
ATOM 1285 C C . SER A 1 161 ? 10.918 -5.566 33.762 1.00 76.50 161 SER A C 1
ATOM 1287 O O . SER A 1 161 ? 11.314 -5.450 34.925 1.00 76.50 161 SER A O 1
ATOM 1289 N N . GLY A 1 162 ? 11.487 -6.363 32.855 1.00 66.56 162 GLY A N 1
ATOM 1290 C CA . GLY A 1 162 ? 12.813 -6.966 33.030 1.00 66.56 162 GLY A CA 1
ATOM 1291 C C . GLY A 1 162 ? 13.941 -5.942 33.072 1.00 66.56 162 GLY A C 1
ATOM 1292 O O . GLY A 1 162 ? 13.770 -4.840 32.501 1.00 66.56 162 GLY A O 1
#

Nearest PDB structures (foldseek):
  5nrn-assembly1_A  TM=3.586E-01  e=4.866E+00  Mycobacterium tuberculosis H37Rv
  5nr7-assembly1_B  TM=3.053E-01  e=6.162E+00  Mycobacterium tuberculosis H37Rv
  4bo5-assembly1_A  TM=2.601E-01  e=7.356E+00  Pseudomonas aeruginosa PAO1
  6d3s-assembly1_A  TM=2.885E-01  e=7.356E+00  Gallus gallus

pLDDT: mean 90.26, std 8.36, range [54.47, 97.44]

Solvent-accessible surface area (backbone atoms only — not comparable to full-atom values): 9045 Å² total; per-residue (Å²): 124,26,36,27,59,48,69,65,77,74,58,59,58,30,50,45,55,35,33,53,76,52,74,29,49,63,52,79,50,80,78,89,44,72,65,26,41,50,49,6,56,74,72,41,68,84,92,58,55,69,71,57,23,38,30,44,14,31,42,52,50,27,42,76,74,61,31,39,30,37,47,35,71,36,50,70,84,93,38,66,46,46,54,46,53,59,53,45,48,51,50,44,44,76,73,68,49,81,61,47,76,42,77,45,52,58,73,94,48,36,72,60,42,52,53,51,51,52,29,60,67,30,76,63,53,58,66,71,59,51,53,52,38,49,53,51,23,50,54,47,45,57,46,50,56,52,49,51,57,50,47,66,70,69,51,88,70,86,89,67,88,129

Mean predicted aligned error: 5.08 Å

Secondary structure (DSSP, 8-state):
-EEE----GGGHHHHHHHHHHTT-EE--PPPS-HHHHHHHHHHS-TTS-HHHHHHHHHHHHHHHTT--EEEEEE--TT-THHHHHHHHHHHHHHTT---EEEEEESSTTHHHHHHHHHHHHTTT--HHHHHHHHHHHHHHHHHHHHHHHHHHHHSPPPSS--

Radius of gyration: 17.0 Å; Cα contacts (8 Å, |Δi|>4): 209; chains: 1; bounding box: 45×32×51 Å

Foldseek 3Di:
DAEEEFDDDPLVVLVVQLCVLLVFHYDDFDPQDPQLQVCLCVQDDPPDDSVLSNRLSRVVRSLVVPAQEYEQEADPDPDCSNCSLVSSVVSCVVVVGNHHRDYDYCPPCHVVSVLVVSCVSSVNPDPVSSVVSVVVSVVVVVVVVVVVVVCVVPPDDDPDDD